Protein AF-A0AAD7YVZ6-F1 (afdb_monomer_lite)

Organism: Mythimna separata (NCBI:txid271217)

Sequence (100 aa):
MAMTSAYHVKRNVYYDLKDAPVLFEKFIRDYHRRYKDLDDRNIHYFYFCINLVKINKLNRESPLNSVAINHFTDFSDEDWKKMKAYGPSPRKYHAPRPYH

Radius of gyration: 20.16 Å; chains: 1; bounding box: 53×46×55 Å

Structure (mmCIF, N/CA/C/O backbone):
data_AF-A0AAD7YVZ6-F1
#
_entry.id   AF-A0AAD7YVZ6-F1
#
loop_
_atom_site.group_PDB
_atom_site.id
_atom_site.type_symbol
_atom_site.label_atom_id
_atom_site.label_alt_id
_atom_site.label_comp_id
_atom_site.label_asym_id
_atom_site.label_entity_id
_atom_site.label_seq_id
_atom_site.pdbx_PDB_ins_code
_atom_site.Cartn_x
_atom_site.Cartn_y
_atom_site.Cartn_z
_atom_site.occupancy
_atom_site.B_iso_or_equiv
_atom_site.auth_seq_id
_atom_site.auth_comp_id
_atom_site.auth_asym_id
_atom_site.auth_atom_id
_atom_site.pdbx_PDB_model_num
ATOM 1 N N . MET A 1 1 ? -41.056 3.625 17.760 1.00 35.94 1 MET A N 1
ATOM 2 C CA . MET A 1 1 ? -40.809 3.398 16.319 1.00 35.94 1 MET A CA 1
ATOM 3 C C . MET A 1 1 ? -39.431 3.953 15.990 1.00 35.94 1 MET A C 1
ATOM 5 O O . MET A 1 1 ? -39.166 5.098 16.327 1.00 35.94 1 MET A O 1
ATOM 9 N N . ALA A 1 2 ? -38.531 3.115 15.473 1.00 42.31 2 ALA A N 1
ATOM 10 C CA . ALA A 1 2 ? -37.112 3.416 15.288 1.00 42.31 2 ALA A CA 1
ATOM 11 C C . ALA A 1 2 ? -36.865 4.269 14.030 1.00 42.31 2 ALA A C 1
ATOM 13 O O . ALA A 1 2 ? -37.185 3.839 12.926 1.00 42.31 2 ALA A O 1
ATOM 14 N N . MET A 1 3 ? -36.258 5.449 14.187 1.00 46.44 3 MET A N 1
ATOM 15 C CA . MET A 1 3 ? -35.633 6.189 13.083 1.00 46.44 3 MET A CA 1
ATOM 16 C C . MET A 1 3 ? -34.184 5.715 12.906 1.00 46.44 3 MET A C 1
ATOM 18 O O . MET A 1 3 ? -33.241 6.405 13.276 1.00 46.44 3 MET A O 1
ATOM 22 N N . THR A 1 4 ? -33.981 4.517 12.365 1.00 47.66 4 THR A N 1
ATOM 23 C CA . THR A 1 4 ? -32.640 4.041 11.990 1.00 47.66 4 THR A CA 1
ATOM 24 C C . THR A 1 4 ? -32.604 3.778 10.497 1.00 47.66 4 THR A C 1
ATOM 26 O O . THR A 1 4 ? -32.697 2.639 10.050 1.00 47.66 4 THR A O 1
ATOM 29 N N . SER A 1 5 ? -32.493 4.852 9.718 1.00 58.41 5 SER A N 1
ATOM 30 C CA . SER A 1 5 ? -32.196 4.773 8.293 1.00 58.41 5 SER A CA 1
ATOM 31 C C . SER A 1 5 ? -31.037 5.716 7.971 1.00 58.41 5 SER A C 1
ATOM 33 O O . SER A 1 5 ? -31.135 6.924 8.156 1.00 58.41 5 SER A O 1
ATOM 35 N N . ALA A 1 6 ? -29.941 5.116 7.497 1.00 47.53 6 ALA A N 1
ATOM 36 C CA . ALA A 1 6 ? -28.912 5.722 6.650 1.00 47.53 6 ALA A CA 1
ATOM 37 C C . ALA A 1 6 ? -27.788 6.604 7.238 1.00 47.53 6 ALA A C 1
ATOM 39 O O . ALA A 1 6 ? -27.133 7.305 6.470 1.00 47.53 6 ALA A O 1
ATOM 40 N N . TYR A 1 7 ? -27.404 6.472 8.510 1.00 44.88 7 TYR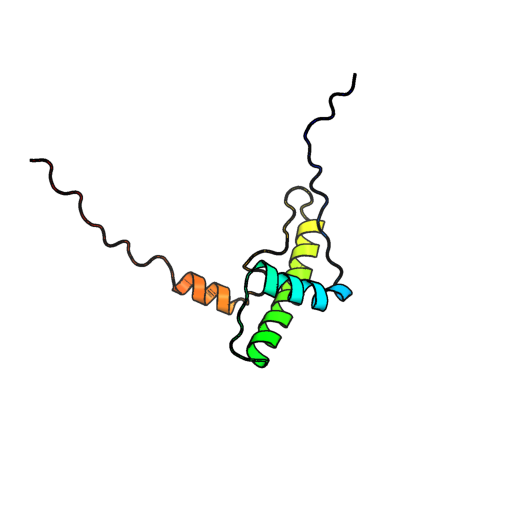 A N 1
ATOM 41 C CA . TYR A 1 7 ? -26.014 6.791 8.877 1.00 44.88 7 TYR A CA 1
ATOM 42 C C . TYR A 1 7 ? -25.181 5.525 8.703 1.00 44.88 7 TYR A C 1
ATOM 44 O O . TYR A 1 7 ? -25.078 4.705 9.615 1.00 44.88 7 TYR A O 1
ATOM 52 N N . HIS A 1 8 ? -24.605 5.328 7.514 1.00 54.09 8 HIS A N 1
ATOM 53 C CA . HIS A 1 8 ? -23.478 4.409 7.381 1.00 54.09 8 HIS A CA 1
ATOM 54 C C . HIS A 1 8 ? -22.385 4.948 8.302 1.00 54.09 8 HIS A C 1
ATOM 56 O O . HIS A 1 8 ? -21.659 5.867 7.929 1.00 54.09 8 HIS A O 1
ATOM 62 N N . VAL A 1 9 ? -22.292 4.417 9.522 1.00 51.09 9 VAL A N 1
ATOM 63 C CA . VAL A 1 9 ? -21.113 4.589 10.365 1.00 51.09 9 VAL A CA 1
ATOM 64 C C . VAL A 1 9 ? -19.965 4.041 9.528 1.00 51.09 9 VAL A C 1
ATOM 66 O O . VAL A 1 9 ? -19.801 2.825 9.420 1.00 51.09 9 VAL A O 1
ATOM 69 N N . LYS A 1 10 ? -19.239 4.931 8.840 1.00 57.38 10 LYS A N 1
ATOM 70 C CA . LYS A 1 10 ? -17.998 4.611 8.139 1.00 57.38 10 LYS A CA 1
ATOM 71 C C . LYS A 1 10 ? -17.093 4.025 9.211 1.00 57.38 10 LYS A C 1
ATOM 73 O O . LYS A 1 10 ? -16.509 4.755 10.002 1.00 57.38 10 LYS A O 1
ATOM 78 N N . ARG A 1 11 ? -17.041 2.697 9.309 1.00 60.38 11 ARG A N 1
ATOM 79 C CA . ARG A 1 11 ? -16.081 2.049 10.195 1.00 60.38 11 ARG A CA 1
ATOM 80 C C . ARG A 1 11 ? -14.708 2.441 9.671 1.00 60.38 11 ARG A C 1
ATOM 82 O O . ARG A 1 11 ? -14.457 2.314 8.470 1.00 60.38 11 ARG A O 1
ATOM 89 N N . ASN A 1 12 ? -13.853 2.958 10.546 1.00 68.00 12 ASN A N 1
ATOM 90 C CA . ASN A 1 12 ? -12.472 3.237 10.183 1.00 68.00 12 ASN A CA 1
ATOM 91 C C . ASN A 1 12 ? -11.861 1.952 9.645 1.00 68.00 12 ASN A C 1
ATOM 93 O O . ASN A 1 12 ? -11.898 0.913 10.306 1.00 68.00 12 ASN A O 1
ATOM 97 N N . VAL A 1 13 ? -11.351 2.020 8.421 1.00 82.94 13 VAL A N 1
ATOM 98 C CA . VAL A 1 13 ? -10.736 0.863 7.792 1.00 82.94 13 VAL A CA 1
ATOM 99 C C . VAL A 1 13 ? -9.321 0.759 8.343 1.00 82.94 13 VAL A C 1
ATOM 101 O O . VAL A 1 13 ? -8.544 1.700 8.231 1.00 82.94 13 VAL A O 1
ATOM 104 N N . TYR A 1 14 ? -8.993 -0.366 8.958 1.00 90.31 14 TYR A N 1
ATOM 105 C CA . TYR A 1 14 ? -7.636 -0.673 9.388 1.00 90.31 14 TYR A CA 1
ATOM 106 C C . TYR A 1 14 ? -7.191 -1.948 8.697 1.00 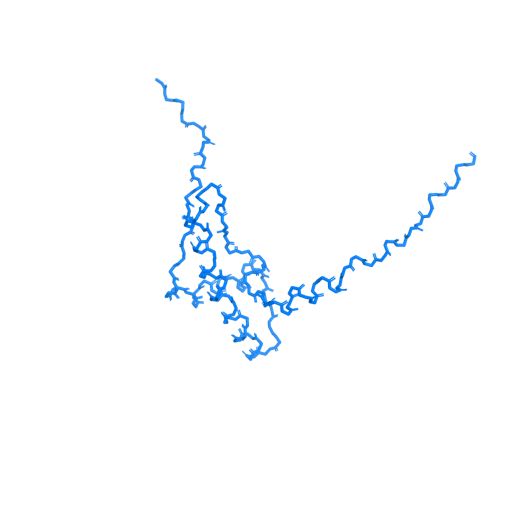90.31 14 TYR A C 1
ATOM 108 O O . TYR A 1 14 ? -7.966 -2.895 8.581 1.00 90.31 14 TYR A O 1
ATOM 116 N N . TYR A 1 15 ? -5.948 -1.953 8.244 1.00 93.38 15 TYR A N 1
ATOM 117 C CA . TYR A 1 15 ? -5.348 -3.076 7.542 1.00 93.38 15 TYR A CA 1
ATOM 118 C C . TYR A 1 15 ? -4.254 -3.693 8.409 1.00 93.38 15 TYR A C 1
ATOM 120 O O . TYR A 1 15 ? -3.399 -2.966 8.921 1.00 93.38 15 TYR A O 1
ATOM 128 N N . ASP A 1 16 ? -4.250 -5.015 8.559 1.00 94.50 16 ASP A N 1
ATOM 129 C CA . ASP A 1 16 ? -3.106 -5.711 9.145 1.00 94.50 16 ASP A CA 1
ATOM 130 C C . ASP A 1 16 ? -1.964 -5.748 8.117 1.00 94.50 16 ASP A C 1
ATOM 132 O O . ASP A 1 16 ? -2.157 -6.106 6.955 1.00 94.50 16 ASP A O 1
ATOM 136 N N . LEU A 1 17 ? -0.756 -5.372 8.537 1.00 94.69 17 LEU A N 1
ATOM 137 C CA . LEU A 1 17 ? 0.429 -5.439 7.681 1.00 94.69 17 LEU A CA 1
ATOM 138 C C . LEU A 1 17 ? 0.827 -6.886 7.366 1.00 94.69 17 LEU A C 1
ATOM 140 O O . LEU A 1 17 ? 1.477 -7.124 6.352 1.00 94.69 17 LEU A O 1
ATOM 144 N N . LYS A 1 18 ? 0.418 -7.859 8.190 1.00 96.75 18 LYS A N 1
ATOM 145 C CA . LYS A 1 18 ? 0.584 -9.291 7.894 1.00 96.75 18 LYS A CA 1
ATOM 146 C C . LYS A 1 18 ? -0.201 -9.710 6.652 1.00 96.75 18 LYS A C 1
ATOM 148 O O . LYS A 1 18 ? 0.249 -10.587 5.922 1.00 96.75 18 LYS A O 1
ATOM 153 N N . ASP A 1 19 ? -1.312 -9.028 6.381 1.00 97.25 19 ASP A N 1
ATOM 154 C CA . ASP A 1 19 ? -2.156 -9.275 5.214 1.00 97.25 19 ASP A CA 1
ATOM 155 C C . ASP A 1 19 ? -1.691 -8.495 3.976 1.00 97.25 19 ASP A C 1
ATOM 157 O O . ASP A 1 19 ? -2.272 -8.655 2.901 1.00 97.25 19 ASP A O 1
ATOM 161 N N . ALA A 1 20 ? -0.635 -7.674 4.079 1.00 97.00 20 ALA A N 1
ATOM 162 C CA . ALA A 1 20 ? -0.134 -6.862 2.970 1.00 97.00 20 ALA A CA 1
ATOM 163 C C . ALA A 1 20 ? 0.122 -7.658 1.673 1.00 97.00 20 ALA A C 1
ATOM 165 O O . ALA A 1 20 ? -0.278 -7.152 0.622 1.00 97.00 20 ALA A O 1
ATOM 166 N N . PRO A 1 21 ? 0.679 -8.892 1.688 1.00 98.19 21 PRO A N 1
ATOM 167 C CA . PRO A 1 21 ? 0.822 -9.686 0.467 1.00 98.19 21 PRO A CA 1
ATOM 168 C C . PRO A 1 21 ? -0.523 -9.964 -0.219 1.00 98.19 21 PRO A C 1
ATOM 170 O O . PRO A 1 21 ? -0.671 -9.754 -1.420 1.00 98.19 21 PRO A O 1
ATOM 173 N N . VAL A 1 22 ? -1.534 -10.381 0.548 1.00 98.25 22 VAL A N 1
ATOM 174 C CA . 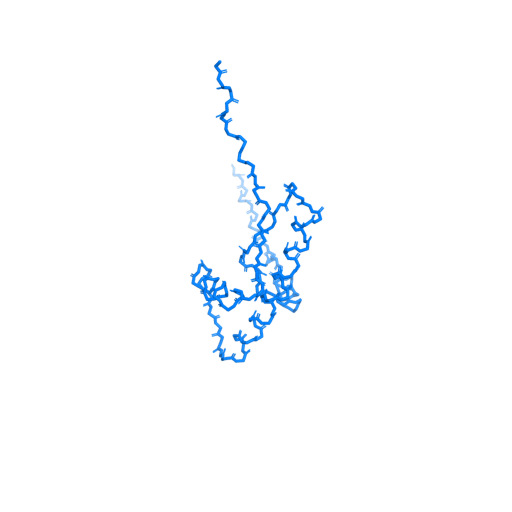VAL A 1 22 ? -2.865 -10.726 0.021 1.00 98.25 22 VAL A CA 1
ATOM 175 C C . VAL A 1 22 ? -3.616 -9.471 -0.430 1.00 98.25 22 VAL A C 1
ATOM 177 O O . VAL A 1 22 ? -4.269 -9.470 -1.477 1.00 98.25 22 VAL A O 1
ATOM 180 N N . LEU A 1 23 ? -3.499 -8.379 0.330 1.00 98.12 23 LEU A N 1
ATOM 181 C CA . LEU A 1 23 ? -4.068 -7.080 -0.022 1.00 98.12 23 LEU A CA 1
ATOM 182 C C . LEU A 1 23 ? -3.447 -6.521 -1.305 1.00 98.12 23 LEU A C 1
ATOM 184 O O . LEU A 1 23 ? -4.170 -5.942 -2.114 1.00 98.12 23 LEU A O 1
ATOM 188 N N . PHE A 1 24 ? -2.144 -6.720 -1.514 1.00 98.25 24 PHE A N 1
ATOM 189 C CA . PHE A 1 24 ? -1.461 -6.288 -2.727 1.00 98.25 24 PHE A CA 1
ATOM 190 C C . PHE A 1 24 ? -1.911 -7.088 -3.953 1.00 98.25 24 PHE A C 1
ATOM 192 O O . PHE A 1 24 ? -2.239 -6.494 -4.976 1.00 98.25 24 PHE A O 1
ATOM 199 N N . GLU A 1 25 ? -2.048 -8.412 -3.844 1.00 98.25 25 GLU A N 1
ATOM 200 C CA . GLU A 1 25 ? -2.608 -9.237 -4.928 1.00 98.25 25 GLU A CA 1
ATOM 201 C C . GLU A 1 25 ? -4.042 -8.829 -5.288 1.00 98.25 25 GLU A C 1
ATOM 203 O O . GLU A 1 25 ? -4.414 -8.730 -6.463 1.00 98.25 25 GLU A O 1
ATOM 208 N N . LYS A 1 26 ? -4.862 -8.532 -4.274 1.00 97.81 26 LYS A N 1
ATOM 209 C CA . LYS A 1 26 ? -6.206 -7.991 -4.492 1.00 97.81 26 LYS A CA 1
ATOM 210 C C . LYS A 1 26 ? -6.151 -6.626 -5.179 1.00 97.81 26 LYS A C 1
ATOM 212 O O . LYS A 1 26 ? -6.885 -6.406 -6.136 1.00 97.81 26 LYS A O 1
ATOM 217 N N . PHE A 1 27 ? -5.270 -5.734 -4.735 1.00 97.81 27 PHE A N 1
ATOM 218 C CA . PHE A 1 27 ? -5.067 -4.412 -5.327 1.00 97.81 27 PHE A CA 1
ATOM 219 C C . PHE A 1 27 ? -4.651 -4.490 -6.804 1.00 97.81 27 PHE A C 1
ATOM 221 O O . PHE A 1 27 ? -5.215 -3.775 -7.634 1.00 97.81 27 PHE A O 1
ATOM 228 N N . ILE A 1 28 ? -3.725 -5.390 -7.152 1.00 98.00 28 ILE A N 1
ATOM 229 C CA . ILE A 1 28 ? -3.305 -5.625 -8.539 1.00 98.00 28 ILE A CA 1
ATOM 230 C C . ILE A 1 28 ? -4.510 -5.983 -9.407 1.00 98.00 28 ILE 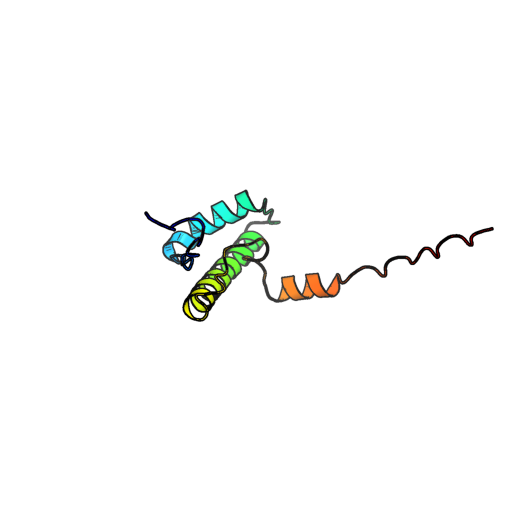A C 1
ATOM 232 O O . ILE A 1 28 ? -4.679 -5.423 -10.490 1.00 98.00 28 ILE A O 1
ATOM 236 N N . ARG A 1 29 ? -5.369 -6.883 -8.924 1.00 97.75 29 ARG A N 1
ATOM 237 C CA . ARG A 1 29 ? -6.574 -7.308 -9.643 1.00 97.75 29 ARG A CA 1
ATOM 238 C C . ARG A 1 29 ? -7.621 -6.204 -9.745 1.00 97.75 29 ARG A C 1
ATOM 240 O O . ARG A 1 29 ? -8.101 -5.945 -10.843 1.00 97.75 29 ARG A O 1
ATOM 247 N N . ASP A 1 30 ? -7.959 -5.571 -8.626 1.00 97.31 30 ASP A N 1
ATOM 248 C CA . ASP A 1 30 ? -9.028 -4.571 -8.536 1.00 97.31 30 ASP A CA 1
ATOM 249 C C . ASP A 1 30 ? -8.734 -3.327 -9.381 1.00 97.31 30 ASP A C 1
ATOM 251 O O . ASP A 1 30 ? -9.645 -2.727 -9.944 1.00 97.31 30 ASP A O 1
ATOM 255 N N . TYR A 1 31 ? -7.459 -2.940 -9.471 1.00 96.38 31 TYR A N 1
ATOM 256 C CA . TYR A 1 31 ? -7.016 -1.765 -10.223 1.00 96.38 31 TYR A CA 1
ATOM 257 C C . TYR A 1 31 ? -6.270 -2.124 -11.510 1.00 96.38 31 TYR A C 1
ATOM 259 O O . TYR A 1 31 ? -5.629 -1.258 -12.100 1.00 96.38 31 TYR A O 1
ATOM 267 N N . HIS A 1 32 ? -6.337 -3.390 -11.934 1.00 96.38 32 HIS A N 1
ATOM 268 C CA . HIS A 1 32 ? -5.717 -3.903 -13.157 1.00 96.38 32 HIS A CA 1
ATOM 269 C C . HIS A 1 32 ? -4.251 -3.475 -13.340 1.00 96.38 32 HIS A C 1
ATOM 271 O O . HIS A 1 32 ? -3.834 -3.089 -14.437 1.00 96.38 32 HIS A O 1
ATOM 277 N N . ARG A 1 33 ? -3.460 -3.537 -12.261 1.00 95.12 33 ARG A N 1
ATOM 278 C CA . ARG A 1 33 ? -2.045 -3.154 -12.289 1.00 95.12 33 ARG A CA 1
ATOM 279 C C . ARG A 1 33 ? -1.263 -4.055 -13.220 1.00 95.12 33 ARG A C 1
ATOM 281 O O . ARG A 1 33 ? -1.448 -5.270 -13.245 1.00 95.12 33 ARG A O 1
ATOM 288 N N . ARG A 1 34 ? -0.345 -3.436 -13.953 1.00 95.38 34 ARG A N 1
ATOM 289 C CA . ARG A 1 34 ? 0.644 -4.117 -14.778 1.00 95.38 34 ARG A CA 1
ATOM 290 C C . ARG A 1 34 ? 1.991 -3.499 -14.468 1.00 95.38 34 ARG A C 1
ATOM 292 O O . ARG A 1 34 ? 2.163 -2.301 -14.668 1.00 95.38 34 ARG A O 1
ATOM 299 N N . TYR A 1 35 ? 2.900 -4.327 -13.982 1.00 95.38 35 TYR A N 1
ATOM 300 C CA . TYR A 1 35 ? 4.281 -3.951 -13.721 1.00 95.38 35 TYR A CA 1
ATOM 301 C C . TYR A 1 35 ? 5.157 -4.485 -14.843 1.00 95.38 35 TYR A C 1
ATOM 303 O O . TYR A 1 35 ? 4.836 -5.508 -15.457 1.00 95.38 35 TYR A O 1
ATOM 311 N N . LYS A 1 36 ? 6.233 -3.765 -15.138 1.00 95.31 36 LYS A N 1
ATOM 312 C CA . LYS A 1 36 ? 7.125 -4.073 -16.254 1.00 95.31 36 LYS A CA 1
ATOM 313 C C . LYS A 1 36 ? 7.854 -5.402 -16.049 1.00 95.31 36 LYS A C 1
ATOM 315 O O . LYS A 1 36 ? 7.976 -6.189 -16.983 1.00 95.31 36 LYS A O 1
ATOM 320 N N . ASP A 1 37 ? 8.351 -5.618 -14.839 1.00 96.50 37 ASP A N 1
ATOM 321 C CA . ASP A 1 37 ? 9.163 -6.763 -14.444 1.00 96.50 37 ASP A CA 1
ATOM 322 C C . ASP A 1 37 ? 9.027 -7.021 -12.930 1.00 96.50 37 ASP A C 1
ATOM 324 O O . ASP A 1 37 ? 8.225 -6.389 -12.233 1.00 96.50 37 ASP A O 1
ATOM 328 N N . LEU A 1 38 ? 9.757 -8.020 -12.426 1.00 96.50 38 LEU A N 1
ATOM 329 C CA . LEU A 1 38 ? 9.696 -8.406 -11.017 1.00 96.50 38 LEU A CA 1
ATOM 330 C C . LEU A 1 38 ? 10.245 -7.310 -10.093 1.00 96.50 38 LEU A C 1
ATOM 332 O O . LEU A 1 38 ? 9.696 -7.112 -9.010 1.00 96.50 38 LEU A O 1
ATOM 336 N N . ASP A 1 39 ? 11.284 -6.592 -10.518 1.00 96.62 39 ASP A N 1
ATOM 337 C CA . ASP A 1 39 ? 11.886 -5.523 -9.723 1.00 96.62 39 ASP A CA 1
ATOM 338 C C . ASP A 1 39 ? 10.922 -4.339 -9.594 1.00 96.62 39 ASP A C 1
ATOM 340 O O . ASP A 1 39 ? 10.683 -3.861 -8.485 1.00 96.62 39 ASP A O 1
ATOM 344 N N . ASP A 1 40 ? 10.274 -3.944 -10.693 1.00 95.25 40 ASP A N 1
ATOM 345 C CA . ASP A 1 40 ? 9.210 -2.934 -10.711 1.00 95.25 40 ASP A CA 1
ATOM 346 C C . ASP A 1 40 ? 8.042 -3.326 -9.788 1.00 95.25 40 ASP A C 1
ATOM 348 O O . ASP A 1 40 ? 7.608 -2.549 -8.931 1.00 95.25 40 ASP A O 1
ATOM 352 N N . ARG A 1 41 ? 7.594 -4.588 -9.863 1.00 96.38 41 ARG A N 1
ATOM 353 C CA . ARG A 1 41 ? 6.565 -5.120 -8.955 1.00 96.38 41 ARG A CA 1
ATOM 354 C C . ARG A 1 41 ? 7.004 -5.055 -7.489 1.00 96.38 41 ARG A C 1
ATOM 356 O O . ARG A 1 41 ? 6.188 -4.722 -6.630 1.00 96.38 41 ARG A O 1
ATOM 363 N N . ASN A 1 42 ? 8.259 -5.383 -7.185 1.00 97.25 42 ASN A N 1
ATOM 364 C CA . ASN A 1 42 ? 8.785 -5.361 -5.818 1.00 97.25 42 ASN A CA 1
ATOM 365 C C . ASN A 1 42 ? 8.883 -3.933 -5.265 1.00 97.25 42 ASN A C 1
ATOM 367 O O . ASN A 1 42 ? 8.546 -3.708 -4.101 1.00 97.25 42 ASN A O 1
ATOM 371 N N . ILE A 1 43 ? 9.277 -2.964 -6.098 1.00 96.50 43 ILE A N 1
ATOM 372 C CA . ILE A 1 43 ? 9.289 -1.539 -5.744 1.00 96.50 43 ILE A CA 1
ATOM 373 C C . ILE A 1 43 ? 7.868 -1.067 -5.414 1.00 96.50 43 ILE A C 1
ATOM 375 O O . ILE A 1 43 ? 7.638 -0.486 -4.351 1.00 96.50 43 ILE A O 1
ATOM 379 N N . HIS A 1 44 ? 6.890 -1.377 -6.265 1.00 97.25 44 HIS A N 1
ATOM 380 C CA . HIS A 1 44 ? 5.495 -1.014 -6.011 1.00 97.25 44 HIS A CA 1
ATOM 381 C C . HIS A 1 44 ? 4.908 -1.721 -4.783 1.00 97.25 44 HIS A C 1
ATOM 383 O O . HIS A 1 44 ? 4.176 -1.097 -4.013 1.00 97.25 44 HIS A O 1
ATOM 389 N N . TYR A 1 45 ? 5.272 -2.981 -4.526 1.00 97.94 45 TYR A N 1
ATOM 390 C CA . TYR A 1 45 ? 4.879 -3.677 -3.298 1.00 97.94 45 TYR A CA 1
ATOM 391 C C . TYR A 1 45 ? 5.432 -2.990 -2.041 1.00 97.94 45 TYR A C 1
ATOM 393 O O . TYR A 1 45 ? 4.716 -2.810 -1.051 1.00 97.94 45 TYR A O 1
ATOM 401 N N . PHE A 1 46 ? 6.693 -2.557 -2.081 1.00 97.62 46 PHE A N 1
ATOM 402 C CA . PHE A 1 46 ? 7.311 -1.813 -0.988 1.00 97.62 46 PHE A CA 1
ATOM 403 C C . PHE A 1 46 ? 6.563 -0.502 -0.696 1.00 97.62 46 PHE A C 1
ATOM 405 O O . PHE A 1 46 ? 6.190 -0.245 0.454 1.00 97.62 46 PHE A O 1
ATOM 412 N N . TYR A 1 47 ? 6.257 0.295 -1.726 1.00 97.81 47 TYR A N 1
ATOM 413 C CA . TYR A 1 47 ? 5.486 1.532 -1.553 1.00 97.81 47 TYR A CA 1
ATOM 414 C C . TYR A 1 47 ? 4.043 1.280 -1.121 1.00 97.81 47 TYR A C 1
ATOM 416 O O . TYR A 1 47 ? 3.524 2.022 -0.284 1.00 97.81 47 TYR A O 1
ATOM 424 N N . PHE A 1 48 ? 3.420 0.204 -1.602 1.00 98.00 48 PHE A N 1
ATOM 425 C CA . PHE A 1 48 ? 2.111 -0.230 -1.129 1.00 98.00 48 PHE A CA 1
ATOM 426 C C . PHE A 1 48 ? 2.116 -0.464 0.386 1.00 98.00 48 PHE A C 1
ATOM 428 O O . PHE A 1 48 ? 1.255 0.067 1.087 1.00 98.00 48 PHE A O 1
ATOM 435 N N . CYS A 1 49 ? 3.119 -1.171 0.920 1.00 97.81 49 CYS A N 1
ATOM 436 C CA . CYS A 1 49 ? 3.255 -1.406 2.360 1.00 97.81 49 CYS A CA 1
ATOM 437 C C . CYS A 1 49 ? 3.438 -0.098 3.146 1.00 97.81 49 CYS A C 1
ATOM 439 O O . CYS A 1 49 ? 2.763 0.120 4.154 1.00 97.81 49 CYS A O 1
ATOM 441 N N . ILE A 1 50 ? 4.304 0.804 2.668 1.00 96.94 50 ILE A N 1
ATOM 442 C CA . ILE A 1 50 ? 4.506 2.128 3.279 1.00 96.94 50 ILE A CA 1
ATOM 443 C C . ILE A 1 50 ? 3.192 2.911 3.331 1.00 96.94 50 ILE A C 1
ATOM 445 O O . ILE A 1 50 ? 2.840 3.495 4.360 1.00 96.94 50 ILE A O 1
ATOM 449 N N . ASN A 1 51 ? 2.454 2.943 2.227 1.00 96.38 51 ASN A N 1
ATOM 450 C CA . ASN A 1 51 ? 1.218 3.704 2.140 1.00 96.38 51 ASN A CA 1
ATOM 451 C C . ASN A 1 51 ? 0.084 3.044 2.937 1.00 96.38 51 ASN A C 1
ATOM 453 O O . ASN A 1 51 ? -0.749 3.760 3.486 1.00 96.38 51 ASN A O 1
ATOM 457 N N . LEU A 1 52 ? 0.099 1.721 3.122 1.00 96.44 52 LEU A N 1
ATOM 458 C CA . LEU A 1 52 ? -0.818 1.018 4.022 1.00 96.44 52 LEU A CA 1
ATOM 459 C C . LEU A 1 52 ? -0.638 1.466 5.484 1.00 96.44 52 LEU A C 1
ATOM 461 O O . LEU A 1 52 ? -1.618 1.758 6.171 1.00 96.44 52 LEU A O 1
ATOM 465 N N . VAL A 1 53 ? 0.614 1.628 5.935 1.00 96.25 53 VAL A N 1
ATOM 466 C CA . VAL A 1 53 ? 0.930 2.208 7.254 1.00 96.25 53 VAL A CA 1
ATOM 467 C C . VAL A 1 53 ? 0.398 3.639 7.362 1.00 96.25 53 VAL A C 1
ATOM 469 O O . VAL A 1 53 ? -0.220 3.995 8.369 1.00 96.25 53 VAL A O 1
ATOM 472 N N . LYS A 1 54 ? 0.593 4.462 6.322 1.00 94.19 54 LYS A N 1
ATOM 473 C CA . LYS A 1 54 ? 0.076 5.841 6.291 1.00 94.19 54 LYS A CA 1
ATOM 474 C C . LYS A 1 54 ? -1.450 5.875 6.362 1.00 94.19 54 LYS A C 1
ATOM 476 O O . LYS A 1 54 ? -1.988 6.665 7.130 1.00 94.19 54 LYS A O 1
ATOM 481 N N . ILE A 1 55 ? -2.144 5.011 5.620 1.00 93.69 55 ILE A N 1
ATOM 482 C CA . ILE A 1 55 ? -3.609 4.910 5.653 1.00 93.69 55 ILE A CA 1
ATOM 483 C C . ILE A 1 55 ? -4.088 4.561 7.065 1.00 93.69 55 ILE A C 1
ATOM 485 O O . ILE A 1 55 ? -4.959 5.246 7.596 1.00 93.69 55 ILE A O 1
ATOM 489 N N . ASN A 1 56 ? -3.478 3.563 7.711 1.00 94.06 56 ASN A N 1
ATOM 490 C CA . ASN A 1 56 ? -3.813 3.198 9.089 1.00 94.06 56 ASN A CA 1
ATOM 491 C C . ASN A 1 56 ? -3.609 4.365 10.064 1.00 94.06 56 ASN A C 1
ATOM 493 O O . ASN A 1 56 ? -4.452 4.604 10.927 1.00 94.06 56 ASN A O 1
ATOM 497 N N . LYS A 1 57 ? -2.509 5.114 9.917 1.00 93.12 57 LYS A N 1
ATOM 498 C CA . LYS A 1 57 ? -2.242 6.308 10.727 1.00 93.12 57 LYS A CA 1
ATOM 499 C C . LYS A 1 57 ? -3.311 7.384 10.509 1.00 93.12 57 LYS A C 1
ATOM 501 O O . LYS A 1 57 ? -3.896 7.854 11.480 1.00 93.12 57 LYS A O 1
ATOM 506 N N . LEU A 1 58 ? -3.622 7.717 9.256 1.00 91.25 58 LEU A N 1
ATOM 507 C CA . LEU A 1 58 ? -4.637 8.719 8.913 1.00 91.25 58 LEU A CA 1
ATOM 508 C C . LEU A 1 58 ? -6.026 8.324 9.424 1.00 91.25 58 LEU A C 1
ATOM 510 O O . LEU A 1 58 ? -6.742 9.160 9.965 1.00 91.25 58 LEU A O 1
ATOM 514 N N . ASN A 1 59 ? -6.385 7.045 9.329 1.00 90.50 59 ASN A N 1
ATOM 515 C CA . ASN A 1 59 ? -7.667 6.538 9.822 1.00 90.50 59 ASN A CA 1
ATOM 516 C C . ASN A 1 59 ? -7.747 6.498 11.348 1.00 90.50 59 ASN A C 1
ATOM 518 O O . ASN A 1 59 ? -8.844 6.524 11.907 1.00 90.50 59 ASN A O 1
ATOM 522 N N . ARG A 1 60 ? -6.599 6.456 12.028 1.00 89.25 60 ARG A N 1
ATOM 523 C CA . ARG A 1 60 ? -6.520 6.629 13.479 1.00 89.25 60 ARG A CA 1
ATOM 524 C C . ARG A 1 60 ? -6.692 8.076 13.898 1.00 89.25 60 ARG A C 1
ATOM 526 O O . ARG A 1 60 ? -7.380 8.338 14.878 1.00 89.25 60 ARG A O 1
ATOM 533 N N . GLU A 1 61 ? -6.081 8.993 13.161 1.00 89.69 61 GLU A N 1
ATOM 534 C CA . GLU A 1 61 ? -6.072 10.424 13.474 1.00 89.69 61 GLU A CA 1
ATOM 535 C C . GLU A 1 61 ? -7.354 11.141 13.017 1.00 89.69 61 GLU A C 1
ATOM 537 O O . GLU A 1 61 ? -7.767 12.114 13.643 1.00 89.69 61 GLU A O 1
ATOM 542 N N . SER A 1 62 ? -8.018 10.657 11.961 1.00 82.25 62 SER A N 1
ATOM 543 C CA . SER A 1 62 ? -9.220 11.272 11.390 1.00 82.25 62 SER A CA 1
ATOM 544 C C . SER A 1 62 ? -10.348 10.252 11.173 1.00 82.25 62 SER A C 1
ATOM 546 O O . SER A 1 62 ? -10.582 9.791 10.053 1.00 82.25 62 SER A O 1
ATOM 548 N N . PRO A 1 63 ? -11.108 9.904 12.229 1.00 71.44 63 PRO A N 1
ATOM 549 C CA . PRO A 1 63 ? -12.178 8.909 12.138 1.00 71.44 63 PRO A CA 1
ATOM 550 C C . PRO A 1 63 ? -13.343 9.318 11.221 1.00 71.44 63 PRO A C 1
ATOM 552 O O . PRO A 1 63 ? -14.078 8.469 10.729 1.00 71.44 63 PRO A O 1
ATOM 555 N N . LEU A 1 64 ? -13.520 10.614 10.958 1.00 75.81 64 LEU A N 1
ATOM 556 C CA . LEU A 1 64 ? -14.591 11.105 10.083 1.00 75.81 64 LEU A CA 1
ATOM 557 C C . LEU A 1 64 ? -14.217 11.042 8.592 1.00 75.81 64 LEU A C 1
ATOM 559 O O . LEU A 1 64 ? -15.104 10.987 7.741 1.00 75.81 64 LEU A O 1
ATOM 563 N N . ASN A 1 65 ? -12.920 10.986 8.270 1.00 75.25 65 ASN A N 1
ATOM 564 C CA . ASN A 1 65 ? -12.395 10.998 6.904 1.00 75.25 65 ASN A CA 1
ATOM 565 C C . ASN A 1 65 ? -11.539 9.758 6.633 1.00 75.25 65 ASN A C 1
ATOM 567 O O . ASN A 1 65 ? -10.366 9.863 6.278 1.00 75.25 65 ASN A O 1
ATOM 571 N N . SER A 1 66 ? -12.135 8.573 6.787 1.00 79.69 66 SER A N 1
ATOM 572 C CA . SER A 1 66 ? -11.420 7.329 6.515 1.00 79.69 66 SER A CA 1
ATOM 573 C C . SER A 1 66 ? -10.967 7.233 5.051 1.00 79.69 66 SER A C 1
ATOM 575 O O . SER A 1 66 ? -11.749 7.403 4.108 1.00 79.69 66 SER A O 1
ATOM 577 N N . VAL A 1 67 ? -9.679 6.950 4.890 1.00 88.19 67 VAL A N 1
ATOM 578 C CA . VAL A 1 67 ? -8.962 6.678 3.648 1.00 88.19 67 VAL A CA 1
ATOM 579 C C . VAL A 1 67 ? -8.914 5.164 3.440 1.00 88.19 67 VAL A C 1
ATOM 581 O O . VAL A 1 67 ? -8.675 4.399 4.370 1.00 88.19 67 VAL A O 1
ATOM 584 N N . ALA A 1 68 ? -9.137 4.698 2.217 1.00 91.94 68 ALA A N 1
ATOM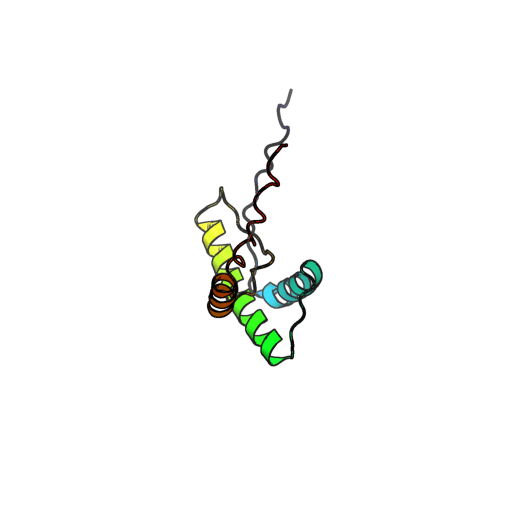 585 C CA . ALA A 1 68 ? -9.035 3.284 1.866 1.00 91.94 68 ALA A CA 1
ATOM 586 C C . ALA A 1 68 ? -7.961 3.063 0.793 1.00 91.94 68 ALA A C 1
ATOM 588 O O . ALA A 1 68 ? -7.497 4.024 0.175 1.00 91.94 68 ALA A O 1
ATOM 589 N N . ILE A 1 69 ? -7.598 1.795 0.561 1.00 95.12 69 ILE A N 1
ATOM 590 C CA . ILE A 1 69 ? -6.779 1.401 -0.590 1.00 95.12 69 ILE A CA 1
ATOM 591 C C . ILE A 1 69 ? -7.485 1.878 -1.866 1.00 95.12 69 ILE A C 1
ATOM 593 O O . ILE A 1 69 ? -8.631 1.519 -2.137 1.00 95.12 69 ILE A O 1
ATOM 597 N N . ASN A 1 70 ? -6.784 2.696 -2.642 1.00 94.12 70 ASN A N 1
ATOM 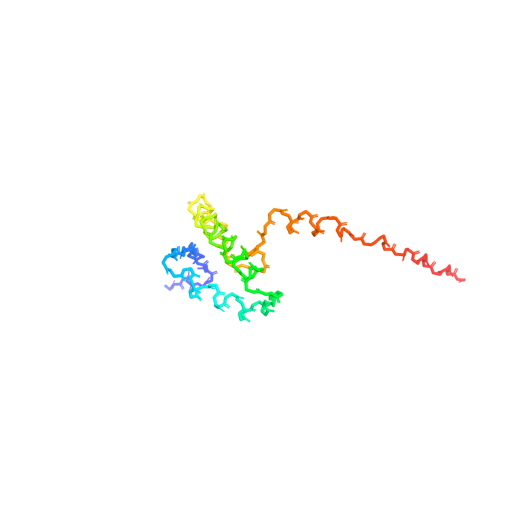598 C CA . ASN A 1 70 ? -7.243 3.323 -3.878 1.00 94.12 70 ASN A CA 1
ATOM 599 C C . ASN A 1 70 ? -6.222 3.141 -5.019 1.00 94.12 70 ASN A C 1
ATOM 601 O O . ASN A 1 70 ? -5.163 2.549 -4.817 1.00 94.12 70 ASN A O 1
ATOM 605 N N . HIS A 1 71 ? -6.496 3.709 -6.197 1.00 94.56 71 HIS A N 1
ATOM 606 C CA . HIS A 1 71 ? -5.646 3.618 -7.395 1.00 94.56 71 HIS A CA 1
ATOM 607 C C . HIS A 1 71 ? -4.227 4.239 -7.251 1.00 94.56 71 HIS A C 1
ATOM 609 O O . HIS A 1 71 ? -3.416 4.179 -8.169 1.00 94.56 71 HIS A O 1
ATOM 615 N N . PHE A 1 72 ? -3.890 4.860 -6.133 1.00 94.62 72 PHE A N 1
ATOM 616 C CA . PHE A 1 72 ? -2.586 5.494 -5.918 1.00 94.62 72 PHE A CA 1
ATOM 617 C C . PHE A 1 72 ? -1.848 4.892 -4.722 1.00 94.62 72 PHE A C 1
ATOM 619 O O . PHE A 1 72 ? -0.875 5.461 -4.236 1.00 94.62 72 PHE A O 1
ATOM 626 N N . THR A 1 73 ? -2.317 3.747 -4.222 1.00 95.94 73 THR A N 1
ATOM 627 C CA . THR A 1 73 ? -1.773 3.145 -2.997 1.00 95.94 73 THR A CA 1
ATOM 628 C C . THR A 1 73 ? -0.343 2.645 -3.177 1.00 95.94 73 THR A C 1
ATOM 630 O O . THR A 1 73 ? 0.416 2.664 -2.219 1.00 95.94 73 THR A O 1
ATOM 633 N N . ASP A 1 74 ? 0.065 2.246 -4.379 1.00 96.62 74 ASP A N 1
ATOM 634 C CA . ASP A 1 74 ? 1.423 1.779 -4.682 1.00 96.62 74 ASP A CA 1
ATOM 635 C C . ASP A 1 74 ? 2.345 2.870 -5.254 1.00 96.62 74 ASP A C 1
ATOM 637 O O . ASP A 1 74 ? 3.445 2.554 -5.699 1.00 96.62 74 ASP A O 1
ATOM 641 N N . PHE A 1 75 ? 1.920 4.140 -5.263 1.00 93.81 75 PHE A N 1
ATOM 642 C CA . PHE A 1 75 ? 2.709 5.227 -5.849 1.00 93.81 75 PHE A CA 1
ATOM 643 C C . PHE A 1 75 ? 3.880 5.624 -4.950 1.00 93.81 75 PHE A C 1
ATOM 645 O O . PHE A 1 75 ? 3.703 5.848 -3.743 1.00 93.81 75 PHE A O 1
ATOM 652 N N . SER A 1 76 ? 5.049 5.796 -5.570 1.00 89.56 76 SER A N 1
ATOM 653 C CA . SER A 1 76 ? 6.189 6.474 -4.959 1.00 89.56 76 SER A CA 1
ATOM 654 C C . SER A 1 76 ? 6.073 8.000 -5.063 1.00 89.56 76 SER A C 1
ATOM 656 O O . SER A 1 76 ? 5.232 8.547 -5.787 1.00 89.56 76 SER A O 1
ATOM 658 N N . ASP A 1 77 ? 6.953 8.720 -4.365 1.00 83.25 77 ASP A N 1
ATOM 659 C CA . ASP A 1 77 ? 7.056 10.175 -4.513 1.00 83.25 77 ASP A CA 1
ATOM 660 C C . ASP A 1 77 ? 7.495 10.569 -5.936 1.00 83.25 77 ASP A C 1
ATOM 662 O O . ASP A 1 77 ? 7.059 11.594 -6.468 1.00 83.25 77 ASP A O 1
ATOM 666 N N . GLU A 1 78 ? 8.328 9.755 -6.588 1.00 82.50 78 GLU A N 1
ATOM 667 C CA . GLU A 1 78 ? 8.696 9.913 -7.996 1.00 82.50 78 GLU A CA 1
ATOM 668 C C . GLU A 1 78 ? 7.493 9.738 -8.921 1.00 82.50 78 GLU A C 1
ATOM 670 O O . GLU A 1 78 ? 7.357 10.509 -9.870 1.00 82.50 78 GLU A O 1
ATOM 675 N N . ASP A 1 79 ? 6.596 8.788 -8.653 1.00 84.25 79 ASP A N 1
ATOM 676 C CA . ASP A 1 79 ? 5.388 8.598 -9.465 1.00 84.25 79 ASP A CA 1
ATOM 677 C C . ASP A 1 79 ? 4.449 9.798 -9.360 1.00 84.25 79 ASP A C 1
ATOM 679 O O . ASP A 1 79 ? 3.930 10.289 -10.368 1.00 84.25 79 ASP A O 1
ATOM 683 N N . TRP A 1 80 ? 4.321 10.366 -8.160 1.00 83.25 80 TRP A N 1
ATOM 684 C CA . TRP A 1 80 ? 3.618 11.630 -7.964 1.00 83.25 80 TRP A CA 1
ATOM 685 C C . TRP A 1 80 ? 4.282 12.797 -8.701 1.00 83.25 80 TRP A C 1
ATOM 687 O O . TRP A 1 80 ? 3.579 13.633 -9.278 1.00 83.25 80 TRP A O 1
ATOM 697 N N . LYS A 1 81 ? 5.620 12.870 -8.715 1.00 83.94 81 LYS A N 1
ATOM 698 C CA . LYS A 1 81 ? 6.361 13.888 -9.481 1.00 83.94 81 LYS A CA 1
ATOM 699 C C . LYS A 1 81 ? 6.140 13.727 -10.983 1.00 83.94 81 LYS A C 1
ATOM 701 O O . LYS A 1 81 ? 5.846 14.720 -11.643 1.00 83.94 81 LYS A O 1
ATOM 706 N N . LYS A 1 82 ? 6.214 12.501 -11.514 1.00 80.81 82 LYS A N 1
ATOM 707 C CA . LYS A 1 82 ? 5.932 12.203 -12.927 1.00 80.81 82 LYS A CA 1
ATOM 708 C C . LYS A 1 82 ? 4.512 12.632 -13.287 1.00 80.81 82 LYS A C 1
ATOM 710 O O . LYS A 1 82 ? 4.342 13.398 -14.226 1.00 80.81 82 LYS A O 1
ATOM 715 N N . MET A 1 83 ? 3.506 12.239 -12.502 1.00 78.25 83 MET A N 1
ATOM 716 C CA . MET A 1 83 ? 2.110 12.648 -12.721 1.00 78.25 83 MET A CA 1
ATOM 717 C C . MET A 1 83 ? 1.933 14.168 -12.774 1.00 78.25 83 MET A C 1
ATOM 719 O O . MET A 1 83 ? 1.232 14.676 -13.643 1.00 78.25 83 MET A O 1
ATOM 723 N N . LYS A 1 84 ? 2.580 14.906 -11.864 1.00 76.56 84 LYS A N 1
ATOM 724 C CA . LYS A 1 84 ? 2.527 16.376 -11.849 1.00 76.56 84 LYS A CA 1
ATOM 725 C C . LYS A 1 84 ? 3.266 17.003 -13.032 1.00 76.56 84 LYS A C 1
ATOM 727 O O . LYS A 1 84 ? 2.820 18.028 -13.538 1.00 76.56 84 LYS A O 1
ATOM 732 N N . ALA A 1 85 ? 4.366 16.395 -13.477 1.00 75.19 85 ALA A N 1
ATOM 733 C CA . ALA A 1 85 ? 5.093 16.823 -14.670 1.00 75.19 85 ALA A CA 1
ATOM 734 C C . ALA A 1 85 ? 4.266 16.617 -15.953 1.00 75.19 85 ALA A C 1
ATOM 736 O O . ALA A 1 85 ? 4.338 17.442 -16.858 1.00 75.19 85 ALA A O 1
ATOM 737 N N . TYR A 1 86 ? 3.408 15.591 -15.993 1.00 64.62 86 TYR A N 1
ATOM 738 C CA . TYR A 1 86 ? 2.388 15.387 -17.032 1.00 64.62 86 TYR A CA 1
ATOM 739 C C . TYR A 1 86 ? 1.119 16.234 -16.818 1.00 64.62 86 TYR A C 1
ATOM 741 O O . TYR A 1 86 ? 0.028 15.828 -17.224 1.00 64.62 86 TYR A O 1
ATOM 749 N N . GLY A 1 87 ? 1.244 17.409 -16.185 1.00 61.94 87 GLY A N 1
ATOM 750 C CA . GLY A 1 87 ? 0.162 18.386 -16.047 1.00 61.94 87 GLY A CA 1
ATOM 751 C C . GLY A 1 87 ? -0.567 18.636 -17.377 1.00 61.94 87 GLY A C 1
ATOM 752 O O . GLY A 1 87 ? -0.024 18.329 -18.441 1.00 61.94 87 GLY A O 1
ATOM 753 N N . PRO A 1 88 ? -1.815 19.147 -17.341 1.00 60.22 88 PRO A N 1
ATOM 754 C CA . PRO A 1 88 ? -2.684 19.168 -18.510 1.00 60.22 88 PRO A CA 1
ATOM 755 C C . PRO A 1 88 ? -1.933 19.741 -19.708 1.00 60.22 88 PRO A C 1
ATOM 757 O O . PRO A 1 88 ? -1.443 20.870 -19.645 1.00 60.22 88 PRO A O 1
ATOM 760 N N . SER A 1 89 ? -1.859 18.962 -20.797 1.00 58.88 89 SER A N 1
ATOM 761 C CA . SER A 1 89 ? -1.512 19.510 -22.109 1.00 58.88 89 SER A CA 1
ATOM 762 C C . SER A 1 89 ? -2.310 20.805 -22.254 1.00 58.88 89 SER A C 1
ATOM 764 O O . SER A 1 89 ? -3.510 20.768 -21.937 1.00 58.88 89 SER A O 1
ATOM 766 N N . PRO A 1 90 ? -1.693 21.945 -22.630 1.00 59.56 90 PRO A N 1
ATOM 767 C CA . PRO A 1 90 ? -2.443 23.175 -22.813 1.00 59.56 90 PRO A CA 1
ATOM 768 C C . PRO A 1 90 ? -3.620 22.817 -23.706 1.00 59.56 90 PRO A C 1
ATOM 770 O O . PRO A 1 90 ? -3.418 22.374 -24.840 1.00 59.56 90 PRO A O 1
ATOM 773 N N . ARG A 1 91 ? -4.846 22.886 -23.156 1.00 59.00 91 ARG A N 1
ATOM 774 C CA . ARG A 1 91 ? -6.056 22.626 -23.936 1.00 59.00 91 ARG A CA 1
ATOM 775 C C . ARG A 1 91 ? -5.880 23.483 -25.175 1.00 59.00 91 ARG A C 1
ATOM 777 O O . ARG A 1 91 ? -5.762 24.699 -25.030 1.00 59.00 91 ARG A O 1
ATOM 784 N N . LYS A 1 92 ? -5.777 22.875 -26.361 1.00 55.97 92 LYS A N 1
ATOM 785 C CA . LYS A 1 92 ? -5.730 23.645 -27.602 1.00 55.97 92 LYS A CA 1
ATOM 786 C C . LYS A 1 92 ? -7.028 24.436 -27.626 1.00 55.97 92 LYS A C 1
ATOM 788 O O . LYS A 1 92 ? -8.082 23.856 -27.889 1.00 55.97 92 LYS A O 1
ATOM 793 N N . TYR A 1 93 ? -6.970 25.709 -27.251 1.00 55.16 93 TYR A N 1
ATOM 794 C CA . TYR A 1 93 ? -8.128 26.580 -27.250 1.00 55.16 93 TYR A CA 1
ATOM 795 C C . TYR A 1 93 ? -8.557 26.697 -28.708 1.00 55.16 93 TYR A C 1
ATOM 797 O O . TYR A 1 93 ? -7.903 27.361 -29.506 1.00 55.16 93 TYR A O 1
ATOM 805 N N . HIS A 1 94 ? -9.602 25.967 -29.085 1.00 62.00 94 HIS A N 1
ATOM 806 C CA . HIS A 1 94 ? -10.291 26.228 -30.333 1.00 62.00 94 HIS A CA 1
ATOM 807 C C . HIS A 1 94 ? -11.209 27.391 -29.998 1.00 62.00 94 HIS A C 1
ATOM 809 O O . HIS A 1 94 ? -12.170 27.212 -29.248 1.00 62.00 94 HIS A O 1
ATOM 815 N N . ALA A 1 95 ? -10.856 28.591 -30.463 1.00 60.94 95 ALA A N 1
ATOM 816 C CA . ALA A 1 95 ? -11.747 29.732 -30.339 1.00 60.94 95 ALA A CA 1
ATOM 817 C C . ALA A 1 95 ? -13.129 29.323 -30.884 1.00 60.94 95 ALA A C 1
ATOM 819 O O . ALA A 1 95 ? -13.185 28.688 -31.946 1.00 60.94 95 ALA A O 1
ATOM 820 N N . PRO A 1 96 ? -14.234 29.602 -30.169 1.00 70.50 96 PRO A N 1
ATOM 821 C CA . PRO A 1 96 ? -15.558 29.347 -30.716 1.00 70.50 96 PRO A CA 1
ATOM 822 C C . PRO A 1 96 ? -15.677 30.091 -32.050 1.00 70.50 96 PRO A C 1
ATOM 824 O O . PRO A 1 96 ? -15.235 31.237 -32.160 1.00 70.50 96 PRO A O 1
ATOM 827 N N . ARG A 1 97 ? -16.210 29.420 -33.083 1.00 62.34 97 ARG A N 1
ATOM 828 C CA . ARG A 1 97 ? -16.394 30.055 -34.396 1.00 62.34 97 ARG A CA 1
ATOM 829 C C . ARG A 1 97 ? -17.230 31.327 -34.202 1.00 62.34 97 ARG A C 1
ATOM 831 O O . ARG A 1 97 ? -18.208 31.264 -33.454 1.00 62.34 97 ARG A O 1
ATOM 838 N N . PRO A 1 98 ? -16.862 32.456 -34.833 1.00 65.44 98 PRO A N 1
ATOM 839 C CA . PRO A 1 98 ? -17.638 33.679 -34.709 1.00 65.44 98 PRO A CA 1
ATOM 840 C C . PRO A 1 98 ? -19.053 33.411 -35.218 1.00 65.44 98 PRO A C 1
ATOM 842 O O . PRO A 1 98 ? -19.220 32.870 -36.312 1.00 65.44 98 PRO A O 1
ATOM 845 N N . TYR A 1 99 ? -20.055 33.753 -34.411 1.00 56.59 99 TYR A N 1
ATOM 846 C CA . TYR A 1 99 ? -21.442 33.752 -34.860 1.00 56.59 99 TYR A CA 1
ATOM 847 C C . TYR A 1 99 ? -21.569 34.790 -35.980 1.00 56.59 99 TYR A C 1
ATOM 849 O O . TYR A 1 99 ? -21.104 35.920 -35.822 1.00 56.59 99 TYR A O 1
ATOM 857 N N . HIS A 1 100 ? -22.072 34.340 -37.129 1.00 67.19 100 HIS A N 1
ATOM 858 C CA . HIS A 1 100 ? -22.321 35.155 -38.318 1.00 67.19 100 HIS A CA 1
ATOM 859 C C . HIS A 1 100 ? -23.594 35.976 -38.134 1.00 67.19 100 HIS A C 1
ATOM 861 O O . HIS A 1 100 ? -24.541 35.429 -37.522 1.00 67.19 100 HIS A O 1
#

Secondary structure (DSSP, 8-state):
----------PPP---GGGHHHHHHHHHHHTT---SSHHHHHHHHHHHHHHHHHHHHHHHH-TTS-----TTTT--HHHHHHHHHT--------PPPPP-

pLDDT: mean 82.65, std 17.33, range [35.94, 98.25]

Foldseek 3Di:
DDPDPDPPQPAQDADDLVCLVVVLVVLCVVLVDDAPDPVRSVLLSVQLSVLSVVQNVCCVVCVPDRDDDDNCSSPDPVNVVVVVVPPDDPPPPPDPDDDD

InterPro domains:
  IPR013201 Cathepsin propeptide inhibitor domain (I29) [PF08246] (24-79)
  IPR013201 Cathepsin propeptide inhibitor domain (I29) [SM00848] (24-80)
  IPR038765 Papain-like cysteine peptidase superfamily [SSF54001] (22-95)